Protein AF-A0A3M1JPN9-F1 (afdb_monomer)

pLDDT: mean 91.13, std 8.44, range [57.78, 98.12]

Structure (mmCIF, N/CA/C/O backbone):
data_AF-A0A3M1JPN9-F1
#
_entry.id   AF-A0A3M1JPN9-F1
#
loop_
_atom_site.group_PDB
_atom_site.id
_atom_site.type_symbol
_atom_site.label_atom_id
_atom_site.label_alt_id
_atom_site.label_comp_id
_atom_site.label_asym_id
_atom_site.label_entity_id
_atom_site.label_seq_id
_atom_site.pdbx_PDB_ins_code
_atom_s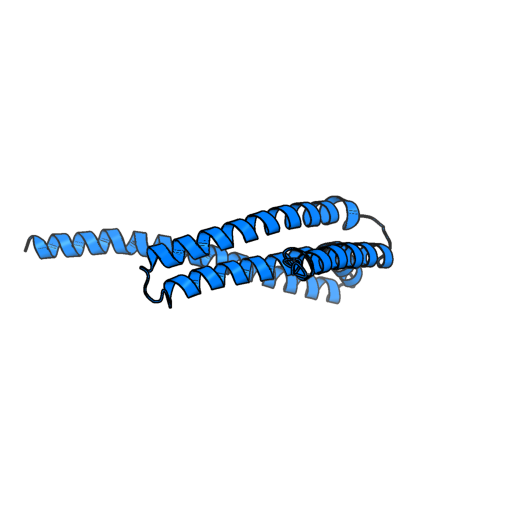ite.Cartn_x
_atom_site.Cartn_y
_atom_site.Cartn_z
_atom_site.occupancy
_atom_site.B_iso_or_equiv
_atom_site.auth_seq_id
_atom_site.auth_comp_id
_atom_site.auth_asym_id
_atom_site.auth_atom_id
_atom_site.pdbx_PDB_model_num
ATOM 1 N N . MET A 1 1 ? -8.893 29.108 43.712 1.00 73.56 1 MET A N 1
ATOM 2 C CA . MET A 1 1 ? -7.530 29.322 43.162 1.00 73.56 1 MET A CA 1
ATOM 3 C C . MET A 1 1 ? -6.786 28.021 42.830 1.00 73.56 1 MET A C 1
ATOM 5 O O . MET A 1 1 ? -6.340 27.884 41.702 1.00 73.56 1 MET A O 1
ATOM 9 N N . ARG A 1 2 ? -6.707 27.029 43.735 1.00 80.44 2 ARG A N 1
ATOM 10 C CA . ARG A 1 2 ? -6.021 25.735 43.488 1.00 80.44 2 ARG A CA 1
ATOM 11 C C . ARG A 1 2 ? -6.537 24.941 42.275 1.00 80.44 2 ARG A C 1
ATOM 13 O O . ARG A 1 2 ? -5.733 24.422 41.514 1.00 80.44 2 ARG A O 1
ATOM 20 N N . ALA A 1 3 ? -7.853 24.903 42.059 1.00 80.25 3 ALA A N 1
ATOM 21 C CA . ALA A 1 3 ? -8.448 24.229 40.899 1.00 80.25 3 ALA A CA 1
ATOM 22 C C . ALA A 1 3 ? -8.083 24.899 39.559 1.00 80.25 3 ALA A C 1
ATOM 24 O O . ALA A 1 3 ? -7.861 24.213 38.567 1.00 80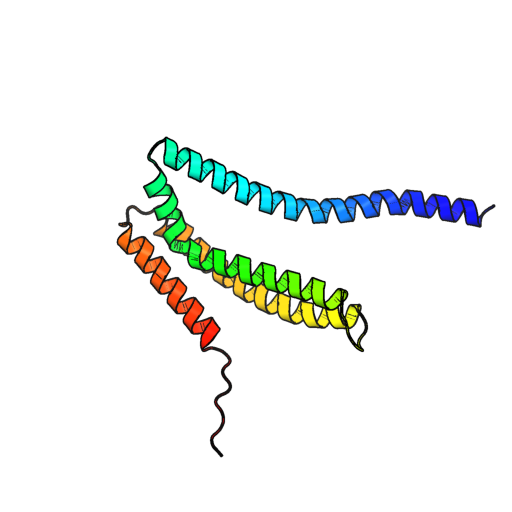.25 3 ALA A O 1
ATOM 25 N N . LEU A 1 4 ? -7.959 26.232 39.545 1.00 86.12 4 LEU A N 1
ATOM 26 C CA . LEU A 1 4 ? -7.563 26.990 38.356 1.00 86.12 4 LEU A CA 1
ATOM 27 C C . LEU A 1 4 ? -6.090 26.728 38.008 1.00 86.12 4 LEU A C 1
ATOM 29 O O . LEU A 1 4 ? -5.770 26.439 36.861 1.00 86.12 4 LEU A O 1
ATOM 33 N N . LEU A 1 5 ? -5.211 26.749 39.016 1.00 90.19 5 LEU A N 1
ATOM 34 C CA . LEU A 1 5 ? -3.792 26.414 38.856 1.00 90.19 5 LEU A CA 1
ATOM 35 C C . LEU A 1 5 ? -3.597 24.973 38.365 1.00 90.19 5 LEU A C 1
ATOM 37 O O . LEU A 1 5 ? -2.803 24.744 37.458 1.00 90.19 5 LEU A O 1
ATOM 41 N N . ALA A 1 6 ? -4.355 24.016 38.909 1.00 84.62 6 ALA A N 1
ATOM 42 C CA . ALA A 1 6 ? -4.319 22.627 38.457 1.00 84.62 6 ALA A CA 1
ATOM 43 C C . ALA A 1 6 ? -4.804 22.469 37.003 1.00 84.62 6 ALA A C 1
ATOM 45 O O . ALA A 1 6 ? -4.190 21.738 36.230 1.00 84.62 6 ALA A O 1
ATOM 46 N N . GLY A 1 7 ? -5.865 23.182 36.607 1.00 83.31 7 GLY A N 1
ATOM 47 C CA . GLY A 1 7 ? -6.377 23.165 35.233 1.00 83.31 7 GLY A CA 1
ATOM 48 C C . GLY A 1 7 ? -5.393 23.754 34.220 1.00 83.31 7 GLY A C 1
ATOM 49 O O . GLY A 1 7 ? -5.153 23.152 33.175 1.00 83.31 7 GLY A O 1
ATOM 50 N N . VAL A 1 8 ? -4.766 24.887 34.552 1.00 90.25 8 VAL A N 1
ATOM 51 C CA . VAL A 1 8 ? -3.726 25.508 33.713 1.00 90.25 8 VAL A CA 1
ATOM 52 C C . VAL A 1 8 ? -2.502 24.599 33.606 1.00 90.25 8 VAL A C 1
ATOM 54 O O . VAL A 1 8 ? -2.018 24.366 32.502 1.00 90.25 8 VAL A O 1
ATOM 57 N N . ALA A 1 9 ? -2.042 24.018 34.718 1.00 86.19 9 ALA A N 1
ATOM 58 C CA . ALA A 1 9 ? -0.925 23.074 34.708 1.00 86.19 9 ALA A CA 1
ATOM 59 C C . ALA A 1 9 ? -1.222 21.845 33.828 1.00 86.19 9 ALA A C 1
ATOM 61 O O . ALA A 1 9 ? -0.387 21.448 33.020 1.00 86.19 9 ALA A O 1
ATOM 62 N N . MET A 1 10 ? -2.434 21.285 33.912 1.00 85.62 10 MET A N 1
ATOM 63 C CA . MET A 1 10 ? -2.850 20.155 33.076 1.00 85.62 10 MET A CA 1
ATOM 64 C C . MET A 1 10 ? -2.902 20.521 31.587 1.00 85.62 10 MET A C 1
ATOM 66 O O . MET A 1 10 ? -2.451 19.737 30.756 1.00 85.62 10 MET A O 1
ATOM 70 N N . ALA A 1 11 ? -3.404 21.708 31.237 1.00 84.69 11 ALA A N 1
ATOM 71 C CA . ALA A 1 11 ? -3.445 22.184 29.853 1.00 84.69 11 ALA A CA 1
ATOM 72 C C . ALA A 1 11 ? -2.037 22.401 29.273 1.00 84.69 11 ALA A C 1
ATOM 74 O O . ALA A 1 11 ? -1.771 21.990 28.144 1.00 84.69 11 ALA A O 1
ATOM 75 N N . VAL A 1 12 ? -1.122 22.979 30.058 1.00 90.00 12 VAL A N 1
ATOM 76 C CA . VAL A 1 12 ? 0.279 23.202 29.660 1.00 90.00 12 VAL A CA 1
ATOM 77 C C . VAL A 1 12 ? 1.041 21.886 29.508 1.00 90.00 12 VAL A C 1
ATOM 79 O O . VAL A 1 12 ? 1.884 21.782 28.625 1.00 90.00 12 VAL A O 1
ATOM 82 N N . LEU A 1 13 ? 0.736 20.866 30.312 1.00 85.12 13 LEU A N 1
ATOM 83 C CA . LEU A 1 13 ? 1.364 19.545 30.189 1.00 85.12 13 LEU A CA 1
ATOM 84 C C . LEU A 1 13 ? 0.756 18.714 29.047 1.00 85.12 13 LEU A C 1
ATOM 86 O O . LEU A 1 13 ? 1.481 18.062 28.296 1.00 85.12 13 LEU A O 1
ATOM 90 N N . CYS A 1 14 ? -0.568 18.745 28.878 1.00 83.62 14 CYS A N 1
ATOM 91 C CA . CYS A 1 14 ? -1.259 17.949 27.860 1.00 83.62 14 CYS A CA 1
ATOM 92 C C . CYS A 1 14 ? -1.180 18.552 26.456 1.00 83.62 14 CYS A C 1
ATOM 94 O O . CYS A 1 14 ? -1.175 17.795 25.487 1.00 83.62 14 CYS A O 1
ATOM 96 N N . GLY A 1 15 ? -1.117 19.880 26.324 1.00 86.44 15 GLY A N 1
ATOM 97 C CA . GLY A 1 15 ? -1.060 20.569 25.032 1.00 86.44 15 GLY A CA 1
ATOM 98 C C . GLY A 1 15 ? 0.132 20.124 24.174 1.00 86.44 15 GLY A C 1
ATOM 99 O O . GLY A 1 15 ? -0.083 19.593 23.084 1.00 86.44 15 GLY A O 1
ATOM 100 N N . PRO A 1 16 ? 1.381 20.237 24.663 1.00 86.56 16 PRO A N 1
ATOM 101 C CA . PRO A 1 16 ? 2.572 19.805 23.936 1.00 86.56 16 PRO A CA 1
ATOM 102 C C . PRO A 1 16 ? 2.564 18.304 23.626 1.00 86.56 16 PRO A C 1
ATOM 104 O O . PRO A 1 16 ? 2.853 17.911 22.498 1.00 86.56 16 PRO A O 1
ATOM 107 N N . LEU A 1 17 ? 2.170 17.456 24.585 1.00 82.19 17 LEU A N 1
ATOM 108 C CA . LEU A 1 17 ? 2.095 16.004 24.379 1.00 82.19 17 LEU A CA 1
ATOM 109 C C . LEU A 1 17 ? 1.044 15.621 23.328 1.00 82.19 17 LEU A C 1
ATOM 111 O O . LEU A 1 17 ? 1.305 14.766 22.480 1.00 82.19 17 LEU A O 1
ATOM 115 N N . GLY A 1 18 ? -0.121 16.272 23.343 1.00 79.62 18 GLY A N 1
ATOM 116 C CA . GLY A 1 18 ? -1.175 16.093 22.346 1.00 79.62 18 GLY A CA 1
ATOM 117 C C . GLY A 1 18 ? -0.722 16.515 20.948 1.00 79.62 18 GLY A C 1
ATOM 118 O O . GLY A 1 18 ? -0.895 15.754 19.995 1.00 79.62 18 GLY A O 1
ATOM 119 N N . CYS A 1 19 ? -0.067 17.673 20.834 1.00 80.06 19 CYS A N 1
ATOM 120 C CA . CYS A 1 19 ? 0.515 18.150 19.579 1.00 80.06 19 CYS A CA 1
ATOM 121 C C . CYS A 1 19 ? 1.571 17.182 19.032 1.00 80.06 19 CYS A C 1
ATOM 123 O O . CYS A 1 19 ? 1.527 16.856 17.850 1.00 80.06 19 CYS A O 1
ATOM 125 N N . LEU A 1 20 ? 2.463 16.649 19.875 1.00 80.38 20 LEU A N 1
ATOM 126 C CA . LEU A 1 20 ? 3.477 15.670 19.460 1.00 80.38 20 LEU A CA 1
ATOM 127 C C . LEU A 1 20 ? 2.859 14.335 19.008 1.00 80.38 20 LEU A C 1
ATOM 129 O O . LEU A 1 20 ? 3.316 13.734 18.036 1.00 80.38 20 LEU A O 1
ATOM 133 N N . LEU A 1 21 ? 1.792 13.878 19.670 1.00 78.44 21 LEU A N 1
ATOM 134 C CA . LEU A 1 21 ? 1.048 12.671 19.288 1.00 78.44 21 LEU A CA 1
ATOM 135 C C . LEU A 1 21 ? 0.339 12.821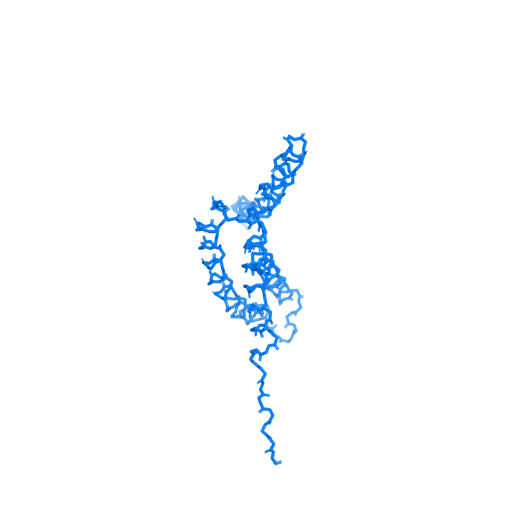 17.936 1.00 78.44 21 LEU A C 1
ATOM 137 O O . LEU A 1 21 ? 0.352 11.886 17.133 1.00 78.44 21 LEU A O 1
ATOM 141 N N . VAL A 1 22 ? -0.271 13.980 17.675 1.00 79.69 22 VAL A N 1
ATOM 142 C CA . VAL A 1 22 ? -0.917 14.280 16.386 1.00 79.69 22 VAL A CA 1
ATOM 143 C C . VAL A 1 22 ? 0.131 14.484 15.293 1.00 79.69 22 VAL A C 1
ATOM 145 O O . VAL A 1 22 ? -0.006 13.905 14.217 1.00 79.69 22 VAL A O 1
ATOM 148 N N . TRP A 1 23 ? 1.210 15.213 15.586 1.00 77.94 23 TRP A N 1
ATOM 149 C CA . TRP A 1 23 ? 2.329 15.434 14.669 1.00 77.94 23 TRP A CA 1
ATOM 150 C C . TRP A 1 23 ? 2.920 14.116 14.179 1.00 77.94 23 TRP A C 1
ATOM 152 O O . TRP A 1 23 ? 3.056 13.899 12.978 1.00 77.94 23 TRP A O 1
ATOM 162 N N . ARG A 1 24 ? 3.181 13.177 15.099 1.00 73.19 24 ARG A N 1
ATOM 163 C CA . ARG A 1 24 ? 3.737 11.868 14.739 1.00 73.19 24 ARG A CA 1
ATOM 164 C C . ARG A 1 24 ? 2.791 11.047 13.860 1.00 73.19 24 ARG A C 1
ATOM 166 O O . ARG A 1 24 ? 3.262 10.254 13.061 1.00 73.19 24 ARG A O 1
ATOM 173 N N . ARG A 1 25 ? 1.469 11.239 13.967 1.00 73.69 25 ARG A N 1
ATOM 174 C CA . ARG A 1 25 ? 0.488 10.604 13.064 1.00 73.69 25 ARG A CA 1
ATOM 175 C C . ARG A 1 25 ? 0.455 11.254 11.683 1.00 73.69 25 ARG A C 1
ATOM 177 O O . ARG A 1 25 ? 0.308 10.539 10.699 1.00 73.69 25 ARG A O 1
ATOM 184 N N . MET A 1 26 ? 0.593 12.576 11.613 1.00 76.56 26 MET A N 1
ATOM 185 C CA . MET A 1 26 ? 0.651 13.310 10.345 1.00 76.56 26 MET A CA 1
ATOM 186 C C . MET A 1 26 ? 1.956 13.047 9.585 1.00 76.56 26 MET A C 1
ATOM 188 O O . MET A 1 26 ? 1.932 13.016 8.360 1.00 76.56 26 MET A O 1
ATOM 192 N N . ALA A 1 27 ? 3.060 12.778 10.292 1.00 82.69 27 ALA A N 1
ATOM 193 C CA . ALA A 1 27 ? 4.347 12.438 9.687 1.00 82.69 27 ALA A CA 1
ATOM 194 C C . ALA A 1 27 ? 4.250 11.230 8.736 1.00 82.69 27 ALA A C 1
ATOM 196 O O . ALA A 1 27 ? 4.618 11.358 7.579 1.00 82.69 27 ALA A O 1
ATOM 197 N N . TYR A 1 28 ? 3.634 10.115 9.152 1.00 83.25 28 TYR A N 1
ATOM 198 C CA . TYR A 1 28 ? 3.484 8.930 8.285 1.00 83.25 28 TYR A CA 1
ATOM 199 C C . TYR A 1 28 ? 2.656 9.193 7.016 1.00 83.25 28 TYR A C 1
ATOM 201 O O . TYR A 1 28 ? 2.911 8.619 5.954 1.00 83.25 28 TYR A O 1
ATOM 209 N N . PHE A 1 29 ? 1.640 10.056 7.124 1.00 84.69 29 PHE A N 1
ATOM 210 C CA . PHE A 1 29 ? 0.849 10.480 5.971 1.00 84.69 29 PHE A CA 1
ATOM 211 C C . PHE A 1 29 ? 1.689 11.347 5.026 1.00 84.69 29 PHE A C 1
ATOM 213 O O . PHE A 1 29 ? 1.699 11.105 3.820 1.00 84.69 29 PHE A O 1
ATOM 220 N N . GLY A 1 30 ? 2.443 12.298 5.585 1.00 88.81 30 GLY A N 1
ATOM 221 C CA . GLY A 1 30 ? 3.409 13.112 4.852 1.00 88.81 30 GLY A CA 1
ATOM 222 C C . GLY A 1 30 ? 4.466 12.269 4.140 1.00 88.81 30 GLY A C 1
ATOM 223 O O . GLY A 1 30 ? 4.704 12.489 2.958 1.00 88.81 30 GLY A O 1
ATOM 224 N N . ASP A 1 31 ? 5.018 11.252 4.804 1.00 90.12 31 ASP A N 1
ATOM 225 C CA . ASP A 1 31 ? 6.002 10.337 4.221 1.00 90.12 31 ASP A CA 1
ATOM 226 C C . ASP A 1 31 ? 5.420 9.599 3.013 1.00 90.12 31 ASP A C 1
ATOM 228 O O . ASP A 1 31 ? 6.043 9.552 1.955 1.00 90.12 31 ASP A O 1
ATOM 232 N N . THR A 1 32 ? 4.203 9.061 3.124 1.00 89.25 32 THR A N 1
ATOM 233 C CA . THR A 1 32 ? 3.553 8.343 2.012 1.00 89.25 32 THR A CA 1
ATOM 234 C C . THR A 1 32 ? 3.315 9.264 0.811 1.00 89.25 32 THR A C 1
ATOM 236 O O . THR A 1 32 ? 3.568 8.882 -0.336 1.00 89.25 32 THR A O 1
ATOM 239 N N . LEU A 1 33 ? 2.867 10.499 1.063 1.00 91.75 33 LEU A N 1
ATOM 240 C CA . LEU A 1 33 ? 2.700 11.512 0.020 1.00 91.75 33 LEU A CA 1
ATOM 241 C C . LEU A 1 33 ? 4.036 11.900 -0.615 1.00 91.75 33 LEU A C 1
ATOM 243 O O . LEU A 1 33 ? 4.110 12.009 -1.837 1.00 91.75 33 LEU A O 1
ATOM 247 N N . ALA A 1 34 ? 5.088 12.068 0.187 1.00 94.50 34 ALA A N 1
ATOM 248 C CA . ALA A 1 34 ? 6.418 12.410 -0.296 1.00 94.50 34 ALA A CA 1
ATOM 249 C C . ALA A 1 34 ? 6.984 11.307 -1.199 1.00 94.50 34 ALA A C 1
ATOM 251 O O . ALA A 1 34 ? 7.428 11.608 -2.301 1.00 94.50 34 ALA A O 1
ATOM 252 N N . HIS A 1 35 ? 6.892 10.033 -0.802 1.00 93.25 35 HIS A N 1
ATOM 253 C CA . HIS A 1 35 ? 7.324 8.906 -1.641 1.00 93.25 35 HIS A CA 1
ATOM 254 C C . HIS A 1 35 ? 6.528 8.824 -2.949 1.00 93.25 35 HIS A C 1
ATOM 256 O O . HIS A 1 35 ? 7.105 8.599 -4.010 1.00 93.25 35 HIS A O 1
ATOM 262 N N . SER A 1 36 ? 5.216 9.073 -2.896 1.00 93.06 36 SER A N 1
ATOM 263 C CA . SER A 1 36 ? 4.366 9.095 -4.094 1.00 93.06 36 SER A CA 1
ATOM 264 C C . SER A 1 36 ? 4.736 10.248 -5.035 1.00 93.06 36 SER A C 1
ATOM 266 O O . SER A 1 36 ? 4.818 10.065 -6.249 1.00 93.06 36 SER A O 1
ATOM 268 N N . ALA A 1 37 ? 5.005 11.434 -4.485 1.00 96.25 37 ALA A N 1
ATOM 269 C CA . ALA A 1 37 ? 5.453 12.593 -5.251 1.00 96.25 37 ALA A CA 1
ATOM 270 C C . ALA A 1 37 ? 6.845 12.364 -5.860 1.00 96.25 37 ALA A C 1
ATOM 272 O O . ALA A 1 37 ? 7.051 12.654 -7.037 1.00 96.25 37 ALA A O 1
ATOM 273 N N . LEU A 1 38 ? 7.777 11.793 -5.092 1.00 96.38 38 LEU A N 1
ATOM 274 C CA . LEU A 1 38 ? 9.119 11.442 -5.557 1.00 96.38 38 LEU A CA 1
ATOM 275 C C . LEU A 1 38 ? 9.074 10.412 -6.688 1.00 96.38 38 LEU A C 1
ATOM 277 O O . LEU A 1 38 ? 9.772 10.593 -7.681 1.00 96.38 38 LEU A O 1
ATOM 281 N N . LEU A 1 39 ? 8.212 9.394 -6.599 1.00 93.69 39 LEU A N 1
ATOM 282 C CA . LEU A 1 39 ? 7.982 8.462 -7.706 1.00 93.69 39 LEU A CA 1
ATOM 283 C C . LEU A 1 39 ? 7.517 9.202 -8.969 1.00 93.69 39 LEU A C 1
ATOM 285 O O . LEU A 1 39 ? 8.018 8.928 -10.057 1.00 93.69 39 LEU A O 1
ATOM 289 N N . GLY A 1 40 ? 6.611 10.175 -8.831 1.00 95.44 40 GLY A N 1
ATOM 290 C CA . GLY A 1 40 ? 6.164 11.024 -9.941 1.00 95.44 40 GLY A CA 1
ATOM 291 C C . GLY A 1 40 ? 7.292 11.858 -10.557 1.00 95.44 40 GLY A C 1
ATOM 292 O O . GLY A 1 40 ? 7.412 11.921 -11.780 1.00 95.44 40 GLY A O 1
ATOM 293 N N . VAL A 1 41 ? 8.157 12.448 -9.728 1.00 96.94 41 VAL A N 1
ATOM 294 C CA . VAL A 1 41 ? 9.346 13.190 -10.184 1.00 96.94 41 VAL A CA 1
ATOM 295 C C . VAL A 1 41 ? 10.306 12.269 -10.937 1.00 96.94 41 VAL A C 1
ATOM 297 O O . VAL A 1 41 ? 10.745 12.613 -12.033 1.00 96.94 41 VAL A O 1
ATOM 300 N N . VAL A 1 42 ? 10.594 11.083 -10.394 1.00 96.25 42 VAL A N 1
ATOM 301 C CA . VAL A 1 42 ? 11.468 10.085 -11.031 1.00 96.25 42 VAL A CA 1
ATOM 302 C C . VAL A 1 42 ? 10.875 9.602 -12.354 1.00 96.25 42 VAL A C 1
ATOM 304 O O . VAL A 1 42 ? 11.599 9.511 -13.341 1.00 96.25 42 VAL A O 1
ATOM 307 N N . ALA A 1 43 ? 9.565 9.356 -12.418 1.00 96.31 43 ALA A N 1
ATOM 308 C CA . ALA A 1 43 ? 8.884 8.973 -13.652 1.00 96.31 43 ALA A CA 1
ATOM 309 C C . ALA A 1 43 ? 8.940 10.078 -14.718 1.00 96.31 43 ALA A C 1
ATOM 311 O O . ALA A 1 43 ? 9.250 9.798 -15.878 1.00 96.31 43 ALA A O 1
ATOM 312 N N . GLY A 1 44 ? 8.703 11.334 -14.327 1.00 96.38 44 GLY A N 1
ATOM 313 C CA . GLY A 1 44 ? 8.820 12.489 -15.220 1.00 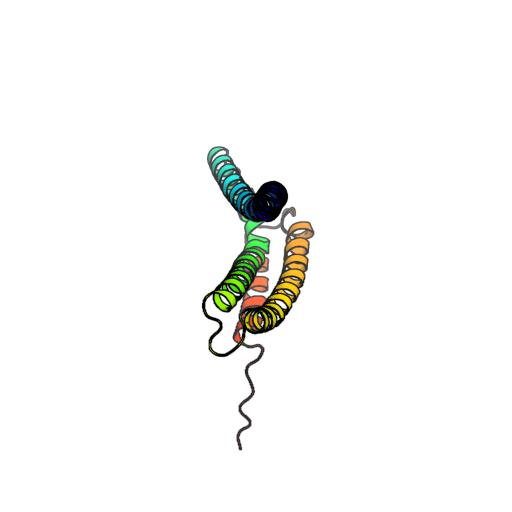96.38 44 GLY A CA 1
ATOM 314 C C . GLY A 1 44 ? 10.242 12.675 -15.750 1.00 96.38 44 GLY A C 1
ATOM 315 O O . GLY A 1 44 ? 10.438 12.841 -16.954 1.00 96.38 44 GLY A O 1
ATOM 316 N N . ALA A 1 45 ? 11.244 12.565 -14.875 1.00 96.38 45 ALA A N 1
ATOM 317 C CA . ALA A 1 45 ? 12.649 12.622 -15.264 1.00 96.38 45 ALA A CA 1
ATOM 318 C C . ALA A 1 45 ? 13.023 11.460 -16.199 1.00 96.38 45 ALA A C 1
ATOM 320 O O . ALA A 1 45 ? 13.601 11.684 -17.261 1.00 96.38 45 ALA A O 1
ATOM 321 N N . ALA A 1 46 ? 12.641 10.225 -15.866 1.00 96.25 46 ALA A N 1
ATOM 322 C CA . ALA A 1 46 ? 12.908 9.057 -16.702 1.00 96.25 46 ALA A CA 1
ATOM 323 C C . ALA A 1 46 ? 12.290 9.203 -18.101 1.00 96.25 46 ALA A C 1
ATOM 325 O O . ALA A 1 46 ? 12.911 8.814 -19.088 1.00 96.25 46 ALA A O 1
ATOM 326 N N . GLN A 1 47 ? 11.102 9.804 -18.206 1.00 96.25 47 GLN A N 1
ATOM 327 C CA . GLN A 1 47 ? 10.481 10.104 -19.494 1.00 96.25 47 GLN A CA 1
ATOM 328 C C . GLN A 1 47 ? 11.248 11.172 -20.282 1.00 96.25 47 GLN A C 1
ATOM 330 O O . GLN A 1 47 ? 11.433 11.008 -21.488 1.00 96.25 47 GLN A O 1
ATOM 335 N N . ALA A 1 48 ? 11.712 12.234 -19.621 1.00 96.50 48 ALA A N 1
ATOM 336 C CA . ALA A 1 48 ? 12.467 13.310 -20.262 1.00 96.50 48 ALA A CA 1
ATOM 337 C C . ALA A 1 48 ? 13.844 12.850 -20.775 1.00 96.50 48 ALA A C 1
ATOM 339 O O . ALA A 1 48 ? 14.270 13.272 -21.846 1.00 96.50 48 ALA A O 1
ATOM 340 N N . TYR A 1 49 ? 14.519 11.959 -20.042 1.00 95.75 49 TYR A N 1
ATOM 341 C CA . TYR A 1 49 ? 15.856 11.455 -20.385 1.00 95.75 49 TYR A CA 1
ATOM 342 C C . TYR A 1 49 ? 15.853 10.135 -21.180 1.00 95.75 49 TYR A C 1
ATOM 344 O O . TYR A 1 49 ? 16.917 9.587 -21.447 1.00 95.75 49 TYR A O 1
ATOM 352 N N . GLY A 1 50 ? 14.684 9.603 -21.557 1.00 93.81 50 GLY A N 1
ATOM 353 C CA . GLY A 1 50 ? 14.576 8.375 -22.362 1.00 93.81 50 GLY A CA 1
ATOM 354 C C . GLY A 1 50 ? 14.805 7.058 -21.603 1.00 93.81 50 GLY A C 1
ATOM 355 O O . GLY A 1 50 ? 14.939 6.009 -22.225 1.00 93.81 50 GLY A O 1
ATOM 356 N N . PHE A 1 51 ? 14.806 7.079 -20.267 1.00 91.31 51 PHE A N 1
ATOM 357 C CA . PHE A 1 51 ? 14.971 5.902 -19.397 1.00 91.31 51 PHE A CA 1
ATOM 358 C C . PHE A 1 51 ? 13.643 5.288 -18.915 1.00 91.31 51 PHE A C 1
ATOM 360 O O . PHE A 1 51 ? 13.646 4.347 -18.118 1.00 91.31 51 PHE A O 1
ATOM 367 N N . SER A 1 52 ? 12.495 5.792 -19.380 1.00 92.69 52 SER A N 1
ATOM 368 C CA . SER A 1 52 ? 11.172 5.366 -18.900 1.00 92.69 52 SER A CA 1
ATOM 369 C C . SER A 1 52 ? 10.907 3.871 -19.087 1.00 92.69 52 SER A C 1
ATOM 371 O O . SER A 1 52 ? 10.311 3.255 -18.208 1.00 92.69 52 SER A O 1
ATOM 373 N N . GLY A 1 53 ? 11.398 3.258 -20.168 1.00 89.81 53 GLY A N 1
ATOM 374 C CA . GLY A 1 53 ? 11.260 1.815 -20.396 1.00 89.81 53 GLY A CA 1
ATOM 375 C C . GLY A 1 53 ? 11.886 0.962 -19.287 1.00 89.81 53 GLY A C 1
ATOM 376 O O . GLY A 1 53 ? 11.281 -0.017 -18.852 1.00 89.81 53 GLY A O 1
ATOM 377 N N . ASN A 1 54 ? 13.048 1.371 -18.767 1.00 90.06 54 ASN A N 1
ATOM 378 C CA . ASN A 1 54 ? 13.725 0.662 -17.680 1.00 90.06 54 ASN A CA 1
ATOM 379 C C . ASN A 1 54 ? 12.971 0.827 -16.360 1.00 90.06 54 ASN A C 1
ATOM 381 O O . ASN A 1 54 ? 12.755 -0.156 -15.656 1.00 90.06 54 ASN A O 1
ATOM 385 N N . LEU A 1 55 ? 12.524 2.050 -16.056 1.00 92.94 55 LEU A N 1
ATOM 386 C CA . LEU A 1 55 ? 11.742 2.329 -14.852 1.00 92.94 55 LEU A CA 1
ATOM 387 C C . LEU A 1 55 ? 10.432 1.532 -14.847 1.00 92.94 55 LEU A C 1
ATOM 389 O O . LEU A 1 55 ? 10.146 0.811 -13.894 1.00 92.94 55 LEU A O 1
ATOM 393 N N . TRP A 1 56 ? 9.649 1.622 -15.923 1.00 92.56 56 TRP A N 1
ATOM 394 C CA . TRP A 1 56 ? 8.367 0.928 -16.008 1.00 92.56 56 TRP A CA 1
ATOM 395 C C . TRP A 1 56 ? 8.537 -0.586 -16.093 1.00 92.56 56 TRP A C 1
ATOM 397 O O . TRP A 1 56 ? 7.745 -1.302 -15.493 1.00 92.56 56 TRP A O 1
ATOM 407 N N . GLY A 1 57 ? 9.580 -1.088 -16.760 1.00 91.75 57 GLY A N 1
ATOM 408 C CA . GLY A 1 57 ? 9.901 -2.516 -16.771 1.00 91.75 57 GLY A CA 1
ATOM 409 C C . GLY A 1 57 ? 10.301 -3.051 -15.394 1.00 91.75 57 GLY A C 1
ATOM 410 O O . GLY A 1 57 ? 9.899 -4.156 -15.034 1.00 91.75 57 GLY A O 1
ATOM 411 N N . PHE A 1 58 ? 11.047 -2.265 -14.613 1.00 92.69 58 PHE A N 1
ATOM 412 C CA . PHE A 1 58 ? 11.398 -2.584 -13.228 1.00 92.69 58 PHE A CA 1
ATOM 413 C C . PHE A 1 58 ? 10.140 -2.659 -12.351 1.00 92.69 58 PHE A C 1
ATOM 415 O O . PHE A 1 58 ? 9.887 -3.687 -11.728 1.00 92.69 58 PHE A O 1
ATOM 422 N N . VAL A 1 59 ? 9.311 -1.609 -12.363 1.00 94.38 59 VAL A N 1
ATOM 423 C CA . VAL A 1 59 ? 8.083 -1.515 -11.548 1.00 94.38 59 VAL A CA 1
ATOM 424 C C . VAL A 1 59 ? 7.036 -2.555 -11.966 1.00 94.38 59 VAL A C 1
ATOM 426 O O . VAL A 1 59 ? 6.370 -3.147 -11.117 1.00 94.38 59 VAL A O 1
ATOM 429 N N . ALA A 1 60 ? 6.888 -2.821 -13.268 1.00 93.56 60 ALA A N 1
ATOM 430 C CA . ALA A 1 60 ? 5.838 -3.697 -13.788 1.00 93.56 60 ALA A CA 1
ATOM 431 C C . ALA A 1 60 ? 5.894 -5.116 -13.211 1.00 93.56 60 ALA A C 1
ATOM 433 O O . ALA A 1 60 ? 4.839 -5.694 -12.973 1.00 93.56 60 ALA A O 1
ATOM 434 N N . ALA A 1 61 ? 7.089 -5.665 -12.957 1.00 94.56 61 ALA A N 1
ATOM 435 C CA . ALA A 1 61 ? 7.266 -7.060 -12.545 1.00 94.56 61 ALA A CA 1
ATOM 436 C C . ALA A 1 61 ? 6.549 -7.423 -11.229 1.00 94.56 61 ALA A C 1
ATOM 438 O O . ALA A 1 61 ? 6.077 -8.549 -11.079 1.00 94.56 61 ALA A O 1
ATOM 439 N N . HIS A 1 62 ? 6.460 -6.479 -10.288 1.00 95.38 62 HIS A N 1
ATOM 440 C CA . HIS A 1 62 ? 5.951 -6.697 -8.927 1.00 95.38 62 HIS A CA 1
ATOM 441 C C . HIS A 1 62 ? 4.838 -5.715 -8.524 1.00 95.38 62 HIS A C 1
ATOM 443 O O . HIS A 1 62 ? 4.070 -6.010 -7.603 1.00 95.38 62 HIS A O 1
ATOM 449 N N . GLY A 1 63 ? 4.678 -4.598 -9.245 1.00 94.88 63 GLY A N 1
ATOM 450 C CA . GLY A 1 63 ? 3.776 -3.507 -8.868 1.00 94.88 63 GLY A CA 1
ATOM 451 C C . GLY A 1 63 ? 2.307 -3.911 -8.700 1.00 94.88 63 GLY A C 1
ATOM 452 O O . GLY A 1 63 ? 1.591 -3.308 -7.905 1.00 94.88 63 GLY A O 1
ATOM 453 N N . VAL A 1 64 ? 1.838 -4.972 -9.369 1.00 96.62 64 VAL A N 1
ATOM 454 C CA . VAL A 1 64 ? 0.465 -5.487 -9.185 1.00 96.62 64 VAL A CA 1
ATOM 455 C C . VAL A 1 64 ? 0.200 -5.964 -7.752 1.00 96.62 64 VAL A C 1
ATOM 457 O O . VAL A 1 64 ? -0.885 -5.724 -7.210 1.00 96.62 64 VAL A O 1
ATOM 460 N N . ILE A 1 65 ? 1.184 -6.608 -7.115 1.00 97.44 65 ILE A N 1
ATOM 461 C CA . ILE A 1 65 ? 1.066 -7.072 -5.730 1.00 97.44 65 ILE A CA 1
ATOM 462 C C . ILE A 1 65 ? 1.095 -5.867 -4.795 1.00 97.44 65 ILE A C 1
ATOM 464 O O . ILE A 1 65 ? 0.237 -5.751 -3.920 1.00 97.44 65 ILE A O 1
ATOM 468 N N . GLU A 1 66 ? 2.044 -4.956 -4.991 1.00 96.44 66 GLU A N 1
ATOM 469 C CA . GLU A 1 66 ? 2.234 -3.801 -4.112 1.00 96.44 66 GLU A CA 1
ATOM 470 C C . GLU A 1 66 ? 1.037 -2.855 -4.131 1.00 96.44 66 GLU A C 1
ATOM 472 O O . GLU A 1 66 ? 0.533 -2.474 -3.074 1.00 96.44 66 GLU A O 1
ATOM 477 N N . LEU A 1 67 ? 0.502 -2.545 -5.316 1.00 95.38 67 LEU A N 1
ATOM 478 C CA . LEU A 1 67 ? -0.707 -1.732 -5.446 1.00 95.38 67 LEU A CA 1
ATOM 479 C C . LEU A 1 67 ? -1.907 -2.413 -4.782 1.00 95.38 67 LEU A C 1
ATOM 481 O O . LEU A 1 67 ? -2.675 -1.760 -4.075 1.00 95.38 67 LEU A O 1
ATOM 485 N N . SER A 1 68 ? -2.047 -3.733 -4.931 1.00 97.31 68 SER A N 1
ATOM 486 C CA . SER A 1 68 ? -3.093 -4.492 -4.234 1.00 97.31 68 SER A CA 1
ATOM 487 C C . SER A 1 68 ? -2.936 -4.403 -2.714 1.00 97.31 68 SER A C 1
ATOM 489 O O . SER A 1 68 ? -3.917 -4.181 -2.001 1.00 97.31 68 SER A O 1
ATOM 491 N N . VAL A 1 69 ? -1.706 -4.515 -2.207 1.00 97.31 69 VAL A N 1
ATOM 492 C CA . VAL A 1 69 ? -1.389 -4.370 -0.781 1.00 97.31 69 VAL A CA 1
ATOM 493 C C . VAL A 1 69 ? -1.724 -2.969 -0.273 1.00 97.31 69 VAL A C 1
ATOM 495 O O . VAL A 1 69 ? -2.345 -2.859 0.786 1.00 97.31 69 VAL A O 1
ATOM 498 N N . ILE A 1 70 ? -1.385 -1.913 -1.019 1.00 95.44 70 ILE A N 1
ATOM 499 C CA . ILE A 1 70 ? -1.712 -0.522 -0.669 1.00 95.44 70 ILE A CA 1
ATOM 500 C C . ILE A 1 70 ? -3.227 -0.352 -0.525 1.00 95.44 70 ILE A C 1
ATOM 502 O O . ILE A 1 70 ? -3.693 0.191 0.478 1.00 95.44 70 ILE A O 1
ATOM 506 N N . ILE A 1 71 ? -4.011 -0.868 -1.476 1.00 96.38 71 ILE A N 1
ATOM 507 C CA . ILE A 1 71 ? -5.477 -0.784 -1.429 1.00 96.38 71 ILE A CA 1
ATOM 508 C C . ILE A 1 71 ? -6.047 -1.565 -0.238 1.00 96.38 71 ILE A C 1
ATOM 510 O O . ILE A 1 71 ? -6.911 -1.051 0.476 1.00 96.38 71 ILE A O 1
ATOM 514 N N . ILE A 1 72 ? -5.554 -2.778 0.031 1.00 97.00 72 ILE A N 1
ATOM 515 C CA . ILE A 1 72 ? -6.013 -3.593 1.168 1.00 97.00 72 ILE A CA 1
ATOM 516 C C . ILE A 1 72 ? -5.660 -2.921 2.503 1.00 97.00 72 ILE A C 1
ATOM 518 O O . ILE A 1 72 ? -6.511 -2.836 3.392 1.00 97.00 72 ILE A O 1
ATOM 522 N N . ALA A 1 73 ? -4.434 -2.414 2.648 1.00 95.56 73 ALA A N 1
ATOM 523 C CA . ALA A 1 73 ? -3.978 -1.725 3.853 1.00 95.56 73 ALA A CA 1
ATOM 524 C C . ALA A 1 73 ? -4.747 -0.413 4.079 1.00 95.56 73 ALA A C 1
ATOM 526 O O . ALA A 1 73 ? -5.208 -0.151 5.194 1.00 95.56 73 ALA A O 1
ATOM 527 N N . GLY A 1 74 ? -4.966 0.369 3.017 1.00 94.62 74 GLY A N 1
ATOM 528 C CA . GLY A 1 74 ? -5.791 1.577 3.048 1.00 94.62 74 GLY A CA 1
ATOM 529 C C . GLY A 1 74 ? -7.235 1.276 3.453 1.00 94.62 74 GLY A C 1
ATOM 530 O O . GLY A 1 74 ? -7.772 1.911 4.361 1.00 94.62 74 GLY A O 1
ATOM 531 N N . GLY A 1 75 ? -7.844 0.243 2.863 1.00 96.56 75 GLY A N 1
ATOM 532 C CA . GLY A 1 75 ? -9.184 -0.228 3.223 1.00 96.56 75 GLY A CA 1
ATOM 533 C C . GLY A 1 75 ? -9.287 -0.697 4.678 1.00 96.56 75 GLY A C 1
ATOM 534 O O . GLY A 1 75 ? -10.247 -0.355 5.370 1.00 96.56 75 GLY A O 1
ATOM 535 N N . ALA A 1 76 ? -8.282 -1.417 5.182 1.00 96.69 76 ALA A N 1
ATOM 536 C CA . ALA A 1 76 ? -8.210 -1.824 6.585 1.00 96.69 76 ALA A CA 1
ATOM 537 C C . ALA A 1 76 ? -8.122 -0.610 7.529 1.00 96.69 76 ALA A C 1
ATOM 539 O O . ALA A 1 76 ? -8.815 -0.576 8.547 1.00 96.69 76 ALA A O 1
ATOM 540 N N . GLY A 1 77 ? -7.336 0.413 7.177 1.00 94.12 77 GLY A N 1
ATOM 541 C CA . GLY A 1 77 ? -7.260 1.675 7.920 1.00 94.12 77 GLY A CA 1
ATOM 542 C C . GLY A 1 77 ? -8.592 2.433 7.944 1.00 94.12 77 GLY A C 1
ATOM 543 O O . GLY A 1 77 ? -9.058 2.837 9.014 1.00 94.12 77 GLY A O 1
ATOM 544 N N . LEU A 1 78 ? -9.258 2.550 6.791 1.00 95.56 78 LEU A N 1
ATOM 545 C CA . LEU A 1 78 ? -10.598 3.142 6.687 1.00 95.56 78 LEU A CA 1
ATOM 546 C C . LEU A 1 78 ? -11.621 2.374 7.529 1.00 95.56 78 LEU A C 1
ATOM 548 O O . LEU A 1 78 ? -12.456 2.990 8.192 1.00 95.56 78 LEU A O 1
ATOM 552 N N . GLN A 1 79 ? -11.525 1.043 7.577 1.00 96.38 79 GLN A N 1
ATOM 553 C CA . GLN A 1 79 ? -12.392 0.211 8.409 1.00 96.38 79 GLN A CA 1
ATOM 554 C C . GLN A 1 79 ? -12.242 0.532 9.909 1.00 96.38 79 GLN A C 1
ATOM 556 O O . GLN A 1 79 ? -13.241 0.554 10.633 1.00 96.38 79 GLN A O 1
ATOM 561 N N . LEU A 1 80 ? -11.022 0.809 10.386 1.00 96.06 80 LEU A N 1
ATOM 562 C CA . LEU A 1 80 ? -10.784 1.244 11.771 1.00 96.06 80 LEU A CA 1
ATOM 563 C C . LEU A 1 80 ? -11.404 2.615 12.042 1.00 96.06 80 LEU A C 1
ATOM 565 O O . LEU A 1 80 ? -12.081 2.791 13.057 1.00 96.06 80 LEU A O 1
ATOM 569 N N . GLY A 1 81 ? -11.206 3.569 11.128 1.00 94.00 81 GLY A N 1
ATOM 570 C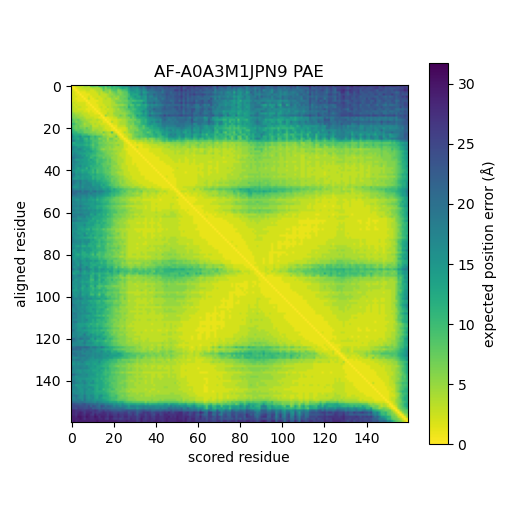 CA . GLY A 1 81 ? -11.801 4.904 11.225 1.00 94.00 81 GLY A CA 1
ATOM 571 C C . GLY A 1 81 ? -13.329 4.846 11.264 1.00 94.00 81 GLY A C 1
ATOM 572 O O . GLY A 1 81 ? -13.960 5.463 12.126 1.00 94.00 81 GLY A O 1
ATOM 573 N N . TRP A 1 82 ? -13.922 4.022 10.398 1.00 96.44 82 TRP A N 1
ATOM 574 C CA . TRP A 1 82 ? -15.365 3.812 10.342 1.00 96.44 82 TRP A CA 1
ATOM 575 C C . TRP A 1 82 ? -15.926 3.224 11.641 1.00 96.44 82 TRP A C 1
ATOM 577 O O . TRP A 1 82 ? -16.951 3.693 12.135 1.00 96.44 82 TRP A O 1
ATOM 587 N N . ALA A 1 83 ? -15.229 2.257 12.245 1.00 96.38 83 ALA A N 1
ATOM 588 C CA . ALA A 1 83 ? -15.646 1.639 13.505 1.00 96.38 83 ALA A CA 1
ATOM 589 C C . ALA A 1 83 ? -15.692 2.633 14.680 1.00 96.38 83 ALA A C 1
ATOM 591 O O . ALA A 1 83 ? -16.524 2.495 15.577 1.00 96.38 83 ALA A O 1
ATOM 592 N N . VAL A 1 84 ? -14.827 3.653 14.675 1.00 95.19 84 VAL A N 1
ATOM 593 C CA . VAL A 1 84 ? -14.847 4.729 15.680 1.00 95.19 84 VAL A CA 1
ATOM 594 C C . VAL A 1 84 ? -15.954 5.743 15.391 1.00 95.19 84 VAL A C 1
ATOM 596 O O . VAL A 1 84 ? -16.602 6.215 16.329 1.00 95.19 84 VAL A O 1
ATOM 599 N N . ALA A 1 85 ? -16.173 6.078 14.116 1.00 95.88 85 ALA A N 1
ATOM 600 C CA . ALA A 1 85 ? -17.165 7.065 13.694 1.00 95.88 85 ALA A CA 1
ATOM 601 C C . ALA A 1 85 ? -18.610 6.578 13.889 1.00 95.88 85 ALA A C 1
ATOM 603 O O . ALA A 1 85 ? -19.457 7.342 14.352 1.00 95.88 85 ALA A O 1
ATOM 604 N N . ARG A 1 86 ? -18.899 5.310 13.567 1.00 95.88 86 ARG A N 1
ATOM 605 C CA . ARG A 1 86 ? -20.233 4.699 13.690 1.00 95.88 86 ARG A CA 1
ATOM 606 C C . ARG A 1 86 ? -20.163 3.330 14.382 1.00 95.88 86 ARG A C 1
ATOM 608 O O . ARG A 1 86 ? -20.266 2.301 13.718 1.00 95.88 86 ARG A O 1
ATOM 615 N N . PRO A 1 87 ? -20.028 3.296 15.719 1.00 93.75 87 PRO A N 1
ATOM 616 C CA . PRO A 1 87 ? -19.882 2.050 16.477 1.00 93.75 87 PRO A CA 1
ATOM 617 C C . PRO A 1 87 ? -21.189 1.246 16.628 1.00 93.75 87 PRO A C 1
ATOM 619 O O . PRO A 1 87 ? -21.146 0.077 17.004 1.00 93.75 87 PRO A O 1
ATOM 622 N N . GLY A 1 88 ? -22.352 1.842 16.340 1.00 94.06 88 GLY A N 1
ATOM 623 C CA . GLY A 1 88 ? -23.655 1.206 16.547 1.00 94.06 88 GLY A CA 1
ATOM 624 C C . GLY A 1 88 ? -24.014 1.099 18.032 1.00 94.06 88 GLY A C 1
ATOM 625 O O . GLY A 1 88 ? -23.853 2.064 18.774 1.00 94.06 88 GLY A O 1
ATOM 626 N N . LEU A 1 89 ? -24.504 -0.071 18.454 1.00 95.94 89 LEU A N 1
ATOM 627 C CA . LEU A 1 89 ? -24.962 -0.332 19.829 1.00 95.94 89 LEU A CA 1
ATOM 628 C C . LEU A 1 89 ? -23.837 -0.732 20.799 1.00 95.94 89 LEU A C 1
ATOM 630 O O . LEU A 1 89 ? -24.074 -0.869 21.996 1.00 95.94 89 LEU A O 1
ATOM 634 N N . ILE A 1 90 ? -22.620 -0.947 20.297 1.00 97.12 90 ILE A N 1
ATOM 635 C CA . ILE A 1 90 ? -21.462 -1.306 21.122 1.00 97.12 90 ILE A CA 1
ATOM 636 C C . ILE A 1 90 ? -20.596 -0.079 21.415 1.00 97.12 90 ILE A C 1
ATOM 638 O O . ILE A 1 90 ? -20.644 0.933 20.717 1.00 97.12 90 ILE A O 1
ATOM 642 N N . SER A 1 91 ? -19.764 -0.163 22.455 1.00 96.69 91 SER A N 1
ATOM 643 C CA . SER A 1 91 ? -18.843 0.927 22.781 1.00 96.69 91 SER A CA 1
ATOM 644 C C . SER A 1 91 ? -17.818 1.149 21.660 1.00 96.69 91 SER A C 1
ATOM 646 O O . SER A 1 91 ? -17.373 0.202 21.008 1.00 96.69 91 SER A O 1
ATOM 648 N N . ARG A 1 92 ? -17.368 2.400 21.472 1.00 95.19 92 ARG A N 1
ATOM 649 C CA . ARG A 1 92 ? -16.335 2.753 20.473 1.00 95.19 92 ARG A CA 1
ATOM 650 C C . ARG A 1 92 ? -15.072 1.905 20.609 1.00 95.19 92 ARG A C 1
ATOM 652 O O . ARG A 1 92 ? -14.486 1.503 19.609 1.00 95.19 92 ARG A O 1
ATOM 659 N N . ARG A 1 93 ? -14.670 1.601 21.848 1.00 94.81 93 ARG A N 1
ATOM 660 C CA . ARG A 1 93 ? -13.517 0.738 22.129 1.00 94.81 93 ARG A CA 1
ATOM 661 C C . ARG A 1 93 ? -13.757 -0.690 21.641 1.00 94.81 93 ARG A C 1
ATOM 663 O O . ARG A 1 93 ? -12.878 -1.250 20.996 1.00 94.81 93 ARG A O 1
ATOM 670 N N . ALA A 1 94 ? -14.930 -1.262 21.912 1.00 96.44 94 ALA A N 1
ATOM 671 C CA . ALA A 1 94 ? -15.275 -2.605 21.451 1.00 96.44 94 ALA A CA 1
ATOM 672 C C . ALA A 1 94 ? -15.361 -2.677 19.917 1.00 96.44 94 ALA A C 1
ATOM 674 O O . ALA A 1 94 ? -14.782 -3.586 19.320 1.00 96.44 94 ALA A O 1
ATOM 675 N N . ALA A 1 95 ? -15.999 -1.689 19.278 1.00 96.88 95 ALA A N 1
ATOM 676 C CA . ALA A 1 95 ? -16.071 -1.583 17.820 1.00 96.88 95 ALA A CA 1
ATOM 677 C C . ALA A 1 95 ? -14.674 -1.504 17.189 1.00 96.88 95 ALA A C 1
ATOM 679 O O . ALA A 1 95 ? -14.360 -2.260 16.266 1.00 96.88 95 ALA A O 1
ATOM 680 N N . LEU A 1 96 ? -13.803 -0.652 17.741 1.00 96.44 96 LEU A N 1
ATOM 681 C CA . LEU A 1 96 ? -12.418 -0.528 17.300 1.00 96.44 96 LEU A CA 1
ATOM 682 C C . LEU A 1 96 ? -11.643 -1.839 17.478 1.00 96.44 96 LEU A C 1
ATOM 684 O O . LEU A 1 96 ? -10.935 -2.241 16.564 1.00 96.44 96 LEU A O 1
ATOM 688 N N . MET A 1 97 ? -11.785 -2.533 18.611 1.00 97.06 97 MET A N 1
ATOM 689 C CA . MET A 1 97 ? -11.107 -3.816 18.845 1.00 97.06 97 MET A CA 1
ATOM 690 C C . MET A 1 97 ? -11.548 -4.898 17.852 1.00 97.06 97 MET A C 1
ATOM 692 O O . MET A 1 97 ? -10.713 -5.662 17.366 1.00 97.06 97 MET A O 1
ATOM 696 N N . LEU A 1 98 ? -12.841 -4.963 17.520 1.00 95.94 98 LEU A N 1
ATOM 697 C CA . LEU A 1 98 ? -13.355 -5.916 16.535 1.00 95.94 98 LEU A CA 1
ATOM 698 C C . LEU A 1 98 ? -12.816 -5.614 15.129 1.00 95.94 98 LEU A C 1
ATOM 700 O O . LEU A 1 98 ? -12.343 -6.520 14.439 1.00 95.94 98 LEU A O 1
ATOM 704 N N . ALA A 1 99 ? -12.829 -4.340 14.728 1.00 96.56 99 ALA A N 1
ATOM 705 C CA . ALA A 1 99 ? -12.257 -3.903 13.459 1.00 96.56 99 ALA A CA 1
ATOM 706 C C . ALA A 1 99 ? -10.737 -4.143 13.409 1.00 96.56 99 ALA A C 1
ATOM 708 O O . ALA A 1 99 ? -10.243 -4.671 12.415 1.00 96.56 99 ALA A O 1
ATOM 709 N N . ALA A 1 100 ? -10.013 -3.878 14.501 1.00 96.19 100 ALA A N 1
ATOM 710 C CA . ALA A 1 100 ? -8.575 -4.118 14.632 1.00 96.19 100 ALA A CA 1
ATOM 711 C C . ALA A 1 100 ? -8.204 -5.586 14.435 1.00 96.19 100 ALA A C 1
ATOM 713 O O . ALA A 1 100 ? -7.276 -5.882 13.690 1.00 96.19 100 ALA A O 1
ATOM 714 N N . ARG A 1 101 ? -8.963 -6.529 15.004 1.00 96.94 101 ARG A N 1
ATOM 715 C CA . ARG A 1 101 ? -8.730 -7.969 14.775 1.00 96.94 101 ARG A CA 1
ATOM 716 C C . ARG A 1 101 ? -8.869 -8.367 13.304 1.00 96.94 101 ARG A C 1
ATOM 718 O O . ARG A 1 101 ? -8.192 -9.286 12.846 1.00 96.94 101 ARG A O 1
ATOM 725 N N . ARG A 1 102 ? -9.764 -7.718 12.551 1.00 95.19 102 ARG A N 1
ATOM 726 C CA . ARG A 1 102 ? -9.879 -7.941 11.102 1.00 95.19 102 ARG A CA 1
ATOM 727 C C . ARG A 1 102 ? -8.729 -7.272 10.352 1.00 95.19 102 ARG A C 1
ATOM 729 O O . ARG A 1 102 ? -8.104 -7.937 9.536 1.00 95.19 102 ARG A O 1
ATOM 736 N N . ALA A 1 103 ? -8.417 -6.020 10.678 1.00 96.62 103 ALA A N 1
ATOM 737 C CA . ALA A 1 103 ? -7.324 -5.269 10.069 1.00 96.62 103 ALA A CA 1
ATOM 738 C C . ALA A 1 103 ? -5.971 -5.974 10.248 1.00 96.62 103 ALA A C 1
ATOM 740 O O . ALA A 1 103 ? -5.261 -6.161 9.272 1.00 96.62 103 ALA A O 1
ATOM 741 N N . VAL A 1 104 ? -5.649 -6.464 11.450 1.00 97.12 104 VAL A N 1
ATOM 742 C CA . VAL A 1 104 ? -4.404 -7.211 11.713 1.00 97.12 104 VAL A CA 1
ATOM 743 C C . VAL A 1 104 ? -4.307 -8.464 10.842 1.00 97.12 104 VAL A C 1
ATOM 745 O O . VAL A 1 104 ? -3.257 -8.713 10.266 1.00 97.12 104 VAL A O 1
ATOM 748 N N . ARG A 1 105 ? -5.396 -9.227 10.673 1.00 95.81 105 ARG A N 1
ATOM 749 C CA . ARG A 1 105 ? -5.393 -10.396 9.773 1.00 95.81 105 ARG A CA 1
ATOM 750 C C . ARG A 1 105 ? -5.123 -10.013 8.317 1.00 95.81 105 ARG A C 1
ATOM 752 O O . ARG A 1 105 ? -4.386 -10.723 7.644 1.00 95.81 105 ARG A O 1
ATOM 759 N N . LEU A 1 106 ? -5.686 -8.897 7.849 1.00 95.81 106 LEU A N 1
ATOM 760 C CA . LEU A 1 106 ? -5.403 -8.375 6.509 1.00 95.81 106 LEU A CA 1
ATOM 761 C C . LEU A 1 106 ? -3.939 -7.936 6.381 1.00 95.81 106 LEU A C 1
ATOM 763 O O . LEU A 1 106 ? -3.283 -8.309 5.417 1.00 95.81 106 LEU A O 1
ATOM 767 N N . LEU A 1 107 ? -3.408 -7.220 7.378 1.00 95.69 107 LEU A N 1
ATOM 768 C CA . LEU A 1 107 ? -2.021 -6.749 7.395 1.00 95.69 107 LEU A CA 1
ATOM 769 C C . LEU A 1 107 ? -1.006 -7.896 7.427 1.00 95.69 107 LEU A C 1
ATOM 771 O O . LEU A 1 107 ? 0.019 -7.804 6.761 1.00 95.69 107 LEU A O 1
ATOM 775 N N . LEU A 1 108 ? -1.295 -8.987 8.142 1.00 97.12 108 LEU A N 1
ATOM 776 C CA . LEU A 1 108 ? -0.461 -10.193 8.109 1.00 97.12 108 LEU A CA 1
ATOM 777 C C . LEU A 1 108 ? -0.420 -10.807 6.702 1.00 97.12 108 LEU A C 1
ATOM 779 O O . LEU A 1 108 ? 0.649 -11.185 6.233 1.00 97.12 108 LEU A O 1
ATOM 783 N N . GLY A 1 109 ? -1.559 -10.848 6.004 1.00 95.69 109 GLY A N 1
ATOM 784 C CA . GLY A 1 109 ? -1.605 -11.253 4.597 1.00 95.69 109 GLY A CA 1
ATOM 785 C C . GLY A 1 109 ? -0.807 -10.309 3.693 1.00 95.69 109 GLY A C 1
ATOM 786 O O . GLY A 1 109 ? -0.011 -10.769 2.879 1.00 95.69 109 GLY A O 1
ATOM 787 N N . CYS A 1 110 ? -0.954 -8.995 3.877 1.00 97.38 110 CYS A N 1
ATOM 788 C CA . CYS A 1 110 ? -0.182 -7.994 3.142 1.00 97.38 110 CYS A CA 1
ATOM 789 C C . CYS A 1 110 ? 1.329 -8.135 3.360 1.00 97.38 110 CYS A C 1
ATOM 791 O O . CYS A 1 110 ? 2.081 -8.025 2.402 1.00 97.38 110 CYS A O 1
ATOM 793 N N . ALA A 1 111 ? 1.781 -8.407 4.587 1.00 97.75 111 ALA A N 1
ATOM 794 C CA . ALA A 1 111 ? 3.201 -8.588 4.882 1.00 97.75 111 ALA A CA 1
ATOM 795 C C . ALA A 1 111 ? 3.802 -9.770 4.101 1.00 97.75 111 ALA A C 1
ATOM 797 O O . ALA A 1 111 ? 4.881 -9.645 3.530 1.00 97.75 111 ALA A O 1
ATOM 798 N N . LEU A 1 112 ? 3.076 -10.889 4.008 1.00 96.75 112 LEU A N 1
ATOM 799 C CA . LEU A 1 112 ? 3.491 -12.037 3.194 1.00 96.75 112 LEU A CA 1
ATOM 800 C C . LEU A 1 112 ? 3.529 -11.696 1.699 1.00 96.75 112 LEU A C 1
ATOM 802 O O . LEU A 1 112 ? 4.464 -12.085 1.005 1.00 96.75 112 LEU A O 1
ATOM 806 N N . LEU A 1 113 ? 2.549 -10.935 1.209 1.00 97.12 113 LEU A N 1
ATOM 807 C CA . LEU A 1 113 ? 2.537 -10.458 -0.174 1.00 97.12 113 LEU A CA 1
ATOM 808 C C . LEU A 1 113 ? 3.716 -9.523 -0.475 1.00 97.12 113 LEU 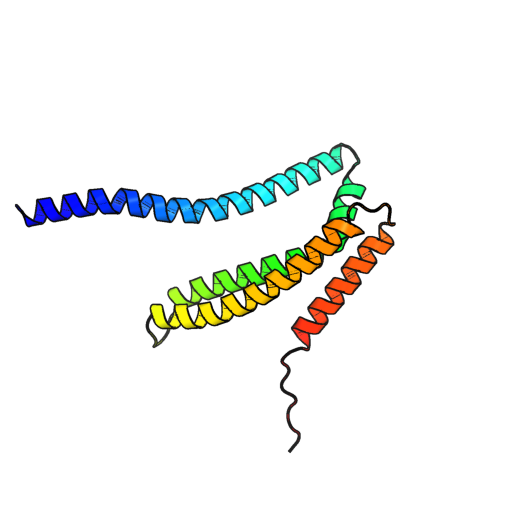A C 1
ATOM 810 O O . LEU A 1 113 ? 4.320 -9.651 -1.534 1.00 97.12 113 LEU A O 1
ATOM 814 N N . LEU A 1 114 ? 4.093 -8.642 0.455 1.00 97.25 114 LEU A N 1
ATOM 815 C CA . LEU A 1 114 ? 5.264 -7.772 0.300 1.00 97.25 114 LEU A CA 1
ATOM 816 C C . LEU A 1 114 ? 6.583 -8.545 0.319 1.00 97.25 114 LEU A C 1
ATOM 818 O O . LEU A 1 114 ? 7.503 -8.163 -0.389 1.00 97.25 114 LEU A O 1
ATOM 822 N N . ILE A 1 115 ? 6.680 -9.654 1.058 1.00 98.12 115 ILE A N 1
ATOM 823 C CA . ILE A 1 115 ? 7.851 -10.543 0.970 1.00 98.12 115 ILE A CA 1
ATOM 824 C C . ILE A 1 115 ? 7.969 -11.132 -0.443 1.00 98.12 115 ILE A C 1
ATOM 826 O O . ILE A 1 115 ? 9.064 -11.180 -0.999 1.00 98.12 115 ILE A O 1
ATOM 830 N N . ILE A 1 116 ? 6.850 -11.544 -1.047 1.00 97.25 116 ILE A N 1
ATOM 831 C CA . ILE A 1 116 ? 6.834 -12.044 -2.430 1.00 97.25 116 ILE A CA 1
ATOM 832 C C . ILE A 1 116 ? 7.199 -10.922 -3.411 1.00 97.25 116 ILE A C 1
ATOM 834 O O . ILE A 1 116 ? 8.039 -11.135 -4.283 1.00 97.25 116 ILE A O 1
ATOM 838 N N . ALA A 1 117 ? 6.610 -9.732 -3.258 1.00 97.69 117 ALA A N 1
ATOM 839 C CA . ALA A 1 117 ? 6.927 -8.573 -4.091 1.00 97.69 117 ALA A CA 1
ATOM 840 C C . ALA A 1 117 ? 8.412 -8.193 -3.987 1.00 97.69 117 ALA A C 1
ATOM 842 O O . ALA A 1 117 ? 9.065 -8.074 -5.016 1.00 97.69 117 ALA A O 1
ATOM 843 N N . GLY A 1 118 ? 8.968 -8.129 -2.774 1.00 97.19 118 GLY A N 1
ATOM 844 C CA . GLY A 1 118 ? 10.383 -7.837 -2.535 1.00 97.19 118 GLY A CA 1
ATOM 845 C C . GLY A 1 118 ? 11.328 -8.918 -3.067 1.00 97.19 118 GLY A C 1
ATOM 846 O O . GLY A 1 118 ? 12.427 -8.610 -3.518 1.00 97.19 118 GLY A O 1
ATOM 847 N N . ALA A 1 119 ? 10.910 -10.188 -3.095 1.00 97.19 119 ALA A N 1
ATOM 848 C CA . ALA A 1 119 ? 11.673 -11.233 -3.778 1.00 97.19 119 ALA A CA 1
ATOM 849 C C . ALA A 1 119 ? 11.679 -11.016 -5.303 1.00 97.19 119 ALA A C 1
ATOM 851 O O . ALA A 1 119 ? 12.727 -11.105 -5.940 1.00 97.19 119 ALA A O 1
ATOM 852 N N . ILE A 1 120 ? 10.535 -10.683 -5.905 1.00 96.69 120 ILE A N 1
ATOM 853 C CA . ILE A 1 120 ? 10.469 -10.343 -7.337 1.00 96.69 120 ILE A CA 1
ATOM 854 C C . ILE A 1 120 ? 11.316 -9.096 -7.621 1.00 96.69 120 ILE A C 1
ATOM 856 O O . ILE A 1 120 ? 12.069 -9.074 -8.593 1.00 96.69 120 ILE A O 1
ATOM 860 N N . GLU A 1 121 ? 11.251 -8.089 -6.756 1.00 96.38 121 GLU A N 1
ATOM 861 C CA . GLU A 1 121 ? 12.062 -6.881 -6.852 1.00 96.38 121 GLU A CA 1
ATOM 862 C C . GLU A 1 121 ? 13.557 -7.193 -6.786 1.00 96.38 121 GLU A C 1
ATOM 864 O O . GLU A 1 121 ? 14.302 -6.755 -7.652 1.00 96.38 121 GLU A O 1
ATOM 869 N N . GLY A 1 122 ? 14.002 -7.996 -5.820 1.00 95.38 122 GLY A N 1
ATOM 870 C CA . GLY A 1 122 ? 15.421 -8.302 -5.633 1.00 95.38 122 GLY A CA 1
ATOM 871 C C . GLY A 1 122 ? 16.025 -9.192 -6.723 1.00 95.38 122 GLY A C 1
ATOM 872 O O . GLY A 1 122 ? 17.204 -9.045 -7.038 1.00 95.38 122 GLY A O 1
ATOM 873 N N . PHE A 1 123 ? 15.241 -10.104 -7.310 1.00 94.88 123 PHE A N 1
ATOM 874 C CA . PHE A 1 123 ? 15.762 -11.110 -8.250 1.00 94.88 123 PHE A CA 1
ATOM 875 C C . PHE A 1 123 ? 15.354 -10.885 -9.712 1.00 94.88 123 PHE A C 1
ATOM 877 O O . PHE A 1 123 ? 16.129 -11.195 -10.614 1.00 94.88 123 PHE A O 1
ATOM 884 N N . ILE A 1 124 ? 14.151 -10.369 -9.976 1.00 94.25 124 ILE A N 1
ATOM 885 C CA . ILE A 1 124 ? 13.582 -10.271 -11.332 1.00 94.25 124 ILE A CA 1
ATOM 886 C C . ILE A 1 124 ? 13.664 -8.838 -11.857 1.00 94.25 124 ILE A C 1
ATOM 888 O O . ILE A 1 124 ? 14.058 -8.633 -13.007 1.00 94.25 124 ILE A O 1
ATOM 892 N N . SER A 1 125 ? 13.342 -7.831 -11.048 1.00 91.94 125 SER A N 1
ATOM 893 C CA . SER A 1 125 ? 13.330 -6.435 -11.505 1.00 91.94 125 SER A CA 1
ATOM 894 C C . SER A 1 125 ? 14.685 -5.922 -12.034 1.00 91.94 125 SER A C 1
ATOM 896 O O . SER A 1 125 ? 14.673 -5.347 -13.131 1.00 91.94 125 SER A O 1
ATOM 898 N N . PRO A 1 126 ? 15.844 -6.165 -11.376 1.00 92.62 126 PRO A N 1
ATOM 899 C CA . PRO A 1 126 ? 17.156 -5.722 -11.859 1.00 92.62 126 PRO A CA 1
ATOM 900 C C . PRO A 1 126 ? 17.750 -6.619 -12.953 1.00 92.62 126 PRO A C 1
ATOM 902 O O . PRO A 1 126 ? 18.789 -6.281 -13.505 1.00 92.62 126 PRO A O 1
ATOM 905 N N . SER A 1 127 ? 17.128 -7.759 -13.266 1.00 91.62 127 SER A N 1
ATOM 906 C CA . SER A 1 127 ? 17.652 -8.685 -14.273 1.00 91.62 127 SER A CA 1
ATOM 907 C C . SER A 1 127 ? 17.476 -8.160 -15.706 1.00 91.62 127 SER A C 1
ATOM 909 O O . SER A 1 127 ? 16.510 -7.445 -16.006 1.00 91.62 127 SER A O 1
ATOM 911 N N . ASP A 1 128 ? 18.344 -8.611 -16.615 1.00 89.75 128 ASP A N 1
ATOM 912 C CA . ASP A 1 128 ? 18.294 -8.325 -18.061 1.00 89.75 128 ASP A CA 1
ATOM 913 C C . ASP A 1 128 ? 17.180 -9.095 -18.802 1.00 89.75 128 ASP A C 1
ATOM 915 O O . ASP A 1 128 ? 17.189 -9.237 -20.027 1.00 89.75 128 ASP A O 1
ATOM 919 N N . LEU A 1 129 ? 16.198 -9.628 -18.067 1.00 87.75 129 LEU A N 1
ATOM 920 C CA . LEU A 1 129 ? 15.047 -10.302 -18.653 1.00 87.75 129 LEU A CA 1
ATOM 921 C C . LEU A 1 129 ? 14.243 -9.338 -19.532 1.00 87.75 129 LEU A C 1
ATOM 923 O O . LEU A 1 129 ? 14.034 -8.170 -19.192 1.00 87.75 129 LEU A O 1
ATOM 927 N N . SER A 1 130 ? 13.727 -9.865 -20.645 1.00 92.69 130 SER A N 1
ATOM 928 C CA . SER A 1 130 ? 12.863 -9.102 -21.547 1.00 92.69 130 SER A CA 1
ATOM 929 C C . SER A 1 130 ? 11.631 -8.545 -20.821 1.00 92.69 130 SER A C 1
ATOM 931 O O . SER A 1 130 ? 11.098 -9.161 -19.893 1.00 92.69 130 SER A O 1
ATOM 933 N N . LEU A 1 131 ? 11.124 -7.400 -21.290 1.00 90.44 131 LEU A N 1
ATOM 934 C CA . LEU A 1 131 ? 9.905 -6.784 -20.752 1.00 90.44 131 LEU A CA 1
ATOM 935 C C . LEU A 1 131 ? 8.718 -7.761 -20.747 1.00 90.44 131 LEU A C 1
ATOM 937 O O . LEU A 1 131 ? 7.929 -7.771 -19.810 1.00 90.44 131 LEU A O 1
ATOM 941 N N . VAL A 1 132 ? 8.627 -8.623 -21.763 1.00 92.81 132 VAL A N 1
ATOM 942 C CA . VAL A 1 132 ? 7.576 -9.642 -21.875 1.00 92.81 132 VAL A CA 1
ATOM 943 C C . VAL A 1 132 ? 7.622 -10.620 -20.701 1.00 92.81 132 VAL A C 1
ATOM 945 O O . VAL A 1 132 ? 6.580 -10.923 -20.126 1.00 92.81 132 VAL A O 1
ATOM 948 N N . LEU A 1 133 ? 8.814 -11.076 -20.301 1.00 93.38 133 LEU A N 1
ATOM 949 C CA . LEU A 1 133 ? 8.981 -11.967 -19.149 1.00 93.38 133 LEU A CA 1
ATOM 950 C C . LEU A 1 133 ? 8.627 -11.261 -17.837 1.00 93.38 133 LEU A C 1
ATOM 952 O O . LEU A 1 133 ? 7.935 -11.843 -17.003 1.00 93.38 133 LEU A O 1
ATOM 956 N N . LYS A 1 134 ? 9.019 -9.991 -17.676 1.00 94.31 134 LYS A N 1
ATOM 957 C CA . LYS A 1 134 ? 8.643 -9.183 -16.502 1.00 94.31 134 LYS A CA 1
ATOM 958 C C . LYS A 1 134 ? 7.122 -8.998 -16.415 1.00 94.31 134 LYS A C 1
ATOM 960 O O . LYS A 1 134 ? 6.534 -9.226 -15.360 1.00 94.31 134 LYS A O 1
ATOM 965 N N . CYS A 1 135 ? 6.463 -8.699 -17.535 1.00 94.00 135 CYS A N 1
ATOM 966 C CA . CYS A 1 135 ? 5.003 -8.632 -17.605 1.00 94.00 135 CYS A CA 1
ATOM 967 C C . CYS A 1 135 ? 4.336 -9.994 -17.366 1.00 94.00 135 CYS A C 1
ATOM 969 O O . CYS A 1 135 ? 3.279 -10.045 -16.743 1.00 94.00 135 CYS A O 1
ATOM 971 N N . ALA A 1 136 ? 4.932 -11.102 -17.814 1.00 95.00 136 ALA A N 1
ATOM 972 C CA . ALA A 1 136 ? 4.411 -12.439 -17.540 1.00 95.00 136 ALA A CA 1
ATOM 973 C C . ALA A 1 136 ? 4.445 -12.756 -16.039 1.00 95.00 136 ALA A C 1
ATOM 975 O O . ALA A 1 136 ? 3.453 -13.238 -15.501 1.00 95.00 136 ALA A O 1
ATOM 976 N N . VAL A 1 137 ? 5.536 -12.423 -15.341 1.00 95.94 137 VAL A N 1
ATOM 977 C CA . VAL A 1 137 ? 5.636 -12.556 -13.875 1.00 95.94 137 VAL A CA 1
ATOM 978 C C . VAL A 1 137 ? 4.565 -11.719 -13.176 1.00 95.94 137 VAL A C 1
ATOM 980 O O . VAL A 1 137 ? 3.874 -12.224 -12.288 1.00 95.94 137 VAL A O 1
ATOM 983 N N . ALA A 1 138 ? 4.363 -10.477 -13.619 1.00 95.38 138 ALA A N 1
ATOM 984 C CA . ALA A 1 138 ? 3.310 -9.605 -13.107 1.00 95.38 138 ALA A CA 1
ATOM 985 C C . ALA A 1 138 ? 1.912 -10.214 -13.309 1.00 95.38 138 ALA A C 1
ATOM 987 O O . ALA A 1 138 ? 1.125 -10.323 -12.374 1.00 95.38 138 ALA A O 1
ATOM 988 N N . LEU A 1 139 ? 1.598 -10.681 -14.518 1.00 95.94 139 LEU A N 1
ATOM 989 C CA . LEU A 1 139 ? 0.299 -11.280 -14.826 1.00 95.94 139 LEU A CA 1
ATOM 990 C C . LEU A 1 139 ? 0.067 -12.580 -14.058 1.00 95.94 139 LEU A C 1
ATOM 992 O O . LEU A 1 139 ? -1.030 -12.789 -13.545 1.00 95.94 139 LEU A O 1
ATOM 996 N N . LEU A 1 140 ? 1.076 -13.443 -13.951 1.00 96.81 140 LEU A N 1
ATOM 997 C CA . LEU A 1 140 ? 0.980 -14.706 -13.220 1.00 96.81 140 LEU A CA 1
ATOM 998 C C . LEU A 1 140 ? 0.754 -14.462 -11.728 1.00 96.81 140 LEU A C 1
ATOM 1000 O O . LEU A 1 140 ? -0.181 -15.012 -11.146 1.00 96.81 140 LEU A O 1
ATOM 1004 N N . SER A 1 141 ? 1.573 -13.605 -11.120 1.00 96.50 141 SER A N 1
ATOM 1005 C CA . SER A 1 141 ? 1.460 -13.264 -9.701 1.00 96.50 141 SER A CA 1
ATOM 1006 C C . SER A 1 141 ? 0.150 -12.536 -9.384 1.00 96.50 141 SER A C 1
ATOM 1008 O O . SER A 1 141 ? -0.542 -12.899 -8.431 1.00 96.50 141 SER A O 1
ATOM 1010 N N . GLY A 1 142 ? -0.255 -11.585 -10.230 1.00 96.12 142 GLY A N 1
ATOM 1011 C CA . GLY A 1 142 ? -1.540 -10.898 -10.134 1.00 96.12 142 GLY A CA 1
ATOM 1012 C C . GLY A 1 142 ? -2.718 -11.860 -10.276 1.00 96.12 142 GLY A C 1
ATOM 1013 O O . GLY A 1 142 ? -3.620 -11.860 -9.442 1.00 96.12 142 GLY A O 1
ATOM 1014 N N . THR A 1 143 ? -2.699 -12.743 -11.276 1.00 96.44 143 THR A N 1
ATOM 1015 C CA . THR A 1 143 ? -3.759 -13.744 -11.479 1.00 96.44 143 THR A CA 1
ATOM 1016 C C . THR A 1 143 ? -3.857 -14.688 -10.289 1.00 96.44 143 THR A C 1
ATOM 1018 O O . THR A 1 143 ? -4.963 -14.949 -9.819 1.00 96.44 143 THR A O 1
ATOM 1021 N N . ALA A 1 144 ? -2.730 -15.164 -9.754 1.00 96.12 144 ALA A N 1
ATOM 1022 C CA . ALA A 1 144 ? -2.710 -16.001 -8.557 1.00 96.12 144 ALA A CA 1
ATOM 1023 C C . ALA A 1 144 ? -3.324 -15.275 -7.348 1.00 96.12 144 ALA A C 1
ATOM 1025 O O . ALA A 1 144 ? -4.193 -15.833 -6.672 1.00 96.12 144 ALA A O 1
ATOM 1026 N N . LEU A 1 145 ? -2.941 -14.013 -7.122 1.00 95.75 145 LEU A N 1
ATOM 1027 C CA . LEU A 1 145 ? -3.491 -13.178 -6.055 1.00 95.75 145 LEU A CA 1
ATOM 1028 C C . LEU A 1 145 ? -5.002 -12.976 -6.209 1.00 95.75 145 LEU A C 1
ATOM 1030 O O . LEU A 1 145 ? -5.755 -13.254 -5.278 1.00 95.75 145 LEU A O 1
ATOM 1034 N N . TYR A 1 146 ? -5.471 -12.520 -7.371 1.00 95.62 146 TYR A N 1
ATOM 1035 C CA . TYR A 1 146 ? -6.896 -12.260 -7.587 1.00 95.62 146 TYR A CA 1
ATOM 1036 C C . TYR A 1 146 ? -7.725 -13.544 -7.573 1.00 95.62 146 TYR A C 1
ATOM 1038 O O . TYR A 1 146 ? -8.830 -13.548 -7.037 1.00 95.62 146 TYR A O 1
ATOM 1046 N N . THR A 1 147 ? -7.181 -14.658 -8.068 1.00 95.31 147 THR A N 1
ATOM 1047 C CA . THR A 1 147 ? -7.821 -15.975 -7.947 1.00 95.31 147 THR A CA 1
ATOM 1048 C C . THR A 1 147 ? -7.995 -16.351 -6.479 1.00 95.31 147 THR A C 1
ATOM 1050 O O . THR A 1 147 ? -9.090 -16.738 -6.073 1.00 95.31 147 THR A O 1
ATOM 1053 N N . TYR A 1 148 ? -6.957 -16.176 -5.656 1.00 93.25 148 TYR A N 1
ATOM 1054 C CA . TYR A 1 148 ? -7.051 -16.400 -4.216 1.00 93.25 148 TYR A CA 1
ATOM 1055 C C . TYR A 1 148 ? -8.092 -15.480 -3.566 1.00 93.25 148 TYR A C 1
ATOM 1057 O O . TYR A 1 148 ? -8.988 -15.970 -2.885 1.00 93.25 148 TYR A O 1
ATOM 1065 N N . LEU A 1 149 ? -8.041 -14.170 -3.818 1.00 92.25 149 LEU A N 1
ATOM 1066 C CA . LEU A 1 149 ? -8.966 -13.204 -3.215 1.00 92.25 149 LEU A CA 1
ATOM 1067 C C . LEU A 1 149 ? -10.436 -13.448 -3.596 1.00 92.25 149 LEU A C 1
ATOM 1069 O O . LEU A 1 149 ? -11.319 -13.203 -2.776 1.00 92.25 149 LEU A O 1
ATOM 1073 N N . LEU A 1 150 ? -10.710 -13.920 -4.817 1.00 92.19 150 LEU A N 1
ATOM 1074 C CA . LEU A 1 150 ? -12.072 -14.140 -5.318 1.00 92.19 150 LEU A CA 1
ATOM 1075 C C . LEU A 1 150 ? -12.628 -15.537 -5.007 1.00 92.19 150 LEU A C 1
ATOM 1077 O O . LEU A 1 150 ? -13.847 -15.706 -4.912 1.00 92.19 150 LEU A O 1
ATOM 1081 N N . LEU A 1 151 ? -11.770 -16.555 -4.897 1.00 91.12 151 LEU A N 1
ATOM 1082 C CA . LEU A 1 151 ? -12.200 -17.945 -4.713 1.00 91.12 151 LEU A CA 1
ATOM 1083 C C . LEU A 1 151 ? -12.032 -18.455 -3.281 1.00 91.12 151 LEU A C 1
ATOM 1085 O O . LEU A 1 151 ? -12.819 -19.307 -2.855 1.00 91.12 151 LEU A O 1
ATOM 1089 N N . ALA A 1 152 ? -11.047 -17.963 -2.529 1.00 85.25 152 ALA A N 1
ATOM 1090 C CA . ALA A 1 152 ? -10.827 -18.403 -1.157 1.00 85.25 152 ALA A CA 1
ATOM 1091 C C . ALA A 1 152 ? -11.965 -17.933 -0.236 1.00 85.25 152 ALA A C 1
ATOM 1093 O O . ALA A 1 152 ? -12.493 -16.831 -0.366 1.00 85.25 152 ALA A O 1
ATOM 1094 N N . GLY A 1 153 ? -12.362 -18.785 0.714 1.00 74.19 153 GLY A N 1
ATOM 1095 C CA . GLY A 1 153 ? -13.411 -18.463 1.689 1.00 74.19 153 GLY A CA 1
ATOM 1096 C C . GLY A 1 153 ? -14.850 -18.595 1.177 1.00 74.19 153 GLY A C 1
ATOM 1097 O O . GLY A 1 153 ? -15.783 -18.282 1.914 1.00 74.19 153 GLY A O 1
ATOM 1098 N N . ARG A 1 154 ? -15.067 -19.095 -0.049 1.00 78.75 154 ARG A N 1
ATOM 1099 C CA . ARG A 1 154 ? -16.406 -19.493 -0.506 1.00 78.75 154 ARG A CA 1
ATOM 1100 C C . ARG A 1 154 ? -16.845 -20.724 0.285 1.00 78.75 154 ARG A C 1
ATOM 1102 O O . ARG A 1 154 ? -16.337 -21.820 0.058 1.00 78.75 154 ARG A O 1
ATOM 1109 N N . GLU A 1 155 ? -17.794 -20.555 1.205 1.00 66.81 155 GLU A N 1
ATOM 1110 C CA . GLU A 1 155 ? -18.435 -21.700 1.847 1.00 66.81 155 GLU 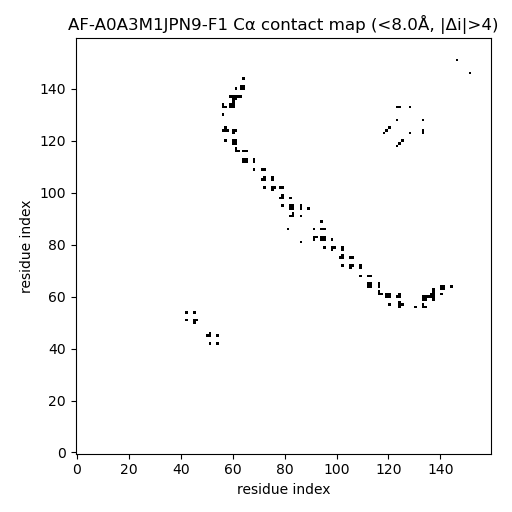A CA 1
ATOM 1111 C C . GLU A 1 155 ? -19.109 -22.558 0.775 1.00 66.81 155 GLU A C 1
ATOM 1113 O O . GLU A 1 155 ? -19.986 -22.111 0.027 1.00 66.81 155 GLU A O 1
ATOM 1118 N N . ARG A 1 156 ? -18.660 -23.809 0.668 1.00 62.53 156 ARG A N 1
ATOM 1119 C CA . ARG A 1 156 ? -19.263 -24.795 -0.220 1.00 62.53 156 ARG A CA 1
ATOM 1120 C C . ARG A 1 156 ? -20.667 -25.043 0.324 1.00 62.53 156 ARG A C 1
ATOM 1122 O O . ARG A 1 156 ? -20.803 -25.749 1.319 1.00 62.53 156 ARG A O 1
ATOM 1129 N N . LYS A 1 157 ? -21.701 -24.443 -0.285 1.00 58.31 157 LYS A N 1
ATOM 1130 C CA . LYS A 1 157 ? -23.101 -24.754 0.043 1.00 58.31 157 LYS A CA 1
ATOM 1131 C C . LYS A 1 157 ? -23.245 -26.276 0.030 1.00 58.31 157 LYS A C 1
ATOM 1133 O O . LYS A 1 157 ? -23.185 -26.891 -1.037 1.00 58.31 157 LYS A O 1
ATOM 1138 N N . ARG A 1 158 ? -23.368 -26.879 1.215 1.00 59.38 158 ARG A N 1
ATOM 1139 C CA . ARG A 1 158 ? -23.644 -28.305 1.372 1.00 59.38 158 ARG A CA 1
ATOM 1140 C C . ARG A 1 158 ? -25.013 -28.522 0.739 1.00 59.38 158 ARG A C 1
ATOM 1142 O O . ARG A 1 158 ? -26.003 -28.030 1.271 1.00 59.38 158 ARG A O 1
ATOM 1149 N N . LYS A 1 159 ? -25.053 -29.147 -0.443 1.00 58.09 159 LYS A N 1
ATOM 1150 C CA . LYS A 1 159 ? -26.310 -29.618 -1.034 1.00 58.09 159 LYS A CA 1
ATOM 1151 C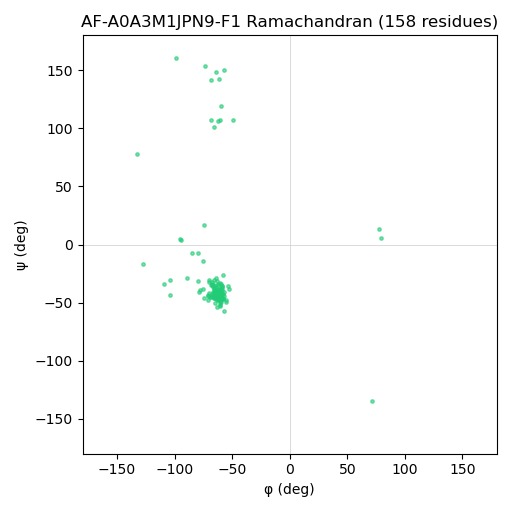 C . LYS A 1 159 ? -26.882 -30.635 -0.042 1.00 58.09 159 LYS A C 1
ATOM 1153 O O . LYS A 1 159 ? -26.263 -31.678 0.161 1.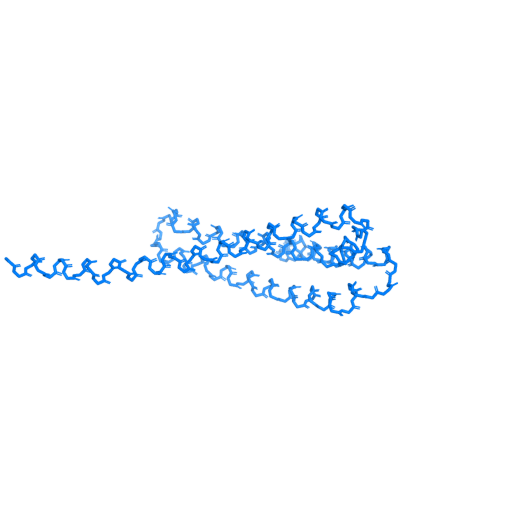00 58.09 159 LYS A O 1
ATOM 1158 N N . SER A 1 160 ? -27.939 -30.233 0.662 1.00 57.78 160 SER A N 1
ATOM 1159 C CA . SER A 1 160 ? -28.839 -31.144 1.368 1.00 57.78 160 SER A CA 1
ATOM 1160 C C . SER A 1 160 ? -29.729 -31.848 0.364 1.00 57.78 160 SER A C 1
ATOM 1162 O O . SER A 1 160 ? -29.980 -31.243 -0.704 1.00 57.78 160 SER A O 1
#

Mean predicted aligned error: 7.75 Å

Radius of gyration: 22.93 Å; Cα contacts (8 Å, |Δi|>4): 90; chains: 1; bounding box: 47×60×66 Å

Secondary structure (DSSP, 8-state):
-HHHHHHHHHHHHHHHHHHHHHHHHHHHHHHHHHHHHHHHHHHHHHHHTT-HHHHHHHHHHHHHHHHHHHHHHHHHHHHHHHHHH--TTS-HHHHHHHHHHHHHHHHHHHHHHHHHHHHHHHHTTTS---HHHHHHHHHHHHHHHHHHHHHTT-------

Sequence (160 aa):
MRALLAGVAMAVLCGPLGCLLVWRRMAYFGDTLAHSALLGVVAGAAQAYGFSGNLWGFVAAHGVIELSVIIIAGGAGLQLGWAVARPGLISRRAALMLAARRAVRLLLGCALLLIIAGAIEGFISPSDLSLVLKCAVALLSGTALYTYLLLAGRERKRKS

Solvent-accessible surface area (backbone atoms only — not comparable to full-atom values): 8574 Å² total; per-residue (Å²): 110,71,69,57,54,51,51,52,52,49,49,64,58,46,48,60,54,50,50,53,59,51,48,62,58,50,45,59,55,50,50,54,51,48,54,54,50,49,51,52,52,51,52,54,50,24,54,75,74,72,44,37,67,58,54,51,42,34,47,44,29,28,42,57,52,53,54,50,37,51,53,52,51,51,50,35,51,51,47,37,54,46,20,56,75,64,33,76,96,49,54,47,66,57,29,30,52,57,37,43,60,51,31,52,56,52,47,57,52,36,53,56,49,48,52,53,30,50,49,39,47,74,63,52,34,82,41,92,66,54,63,67,58,29,45,47,48,19,51,51,53,39,48,53,50,52,49,46,71,74,56,58,88,64,77,76,78,78,83,124

Foldseek 3Di:
DVVVVVVVVCCVVVVVVVVVVVVVVVVVVVVVVVVVVVLVVVCVVCVVVVNNCLVCLLCLLQVLLVVVLVVLLVVLVVCLVVCQVPVDPDDSVVSNVVSVVVNVVSVVVSVVSVVVSVVCNVPPSPDPDDSVVSNVNNCVSNVVVVCCVPPPPPDPPPDD